Protein AF-A0A401Q2R4-F1 (afdb_monomer_lite)

Secondary structure (DSSP, 8-state):
--HHHHHHHHHHHTTS-SHHHHSPPGGG--HHHHHHHHHHHHHH-GGGHHHHHHHHHHHHHHTT-HHHHHHHHHHHHHHHHHH-GGGHHHHHHHHHHHHHHHHHHTT-HHHHHHHHHHHHHHHHH--

Foldseek 3Di:
DDPVLLVVLVVLLCPADACVNVDDDPPPDDLVVLLVVLVVCLVVPLPCNLVSLRVNLVSCVVVVNLVSSVVSLVVSLVSCCVPPVVCSLVPCSHSLSSQLVSCSSVVVNVRSVVSVVSNVVSVVVPD

Organism: Scyliorhinus torazame (NCBI:txid75743)

pLDDT: mean 91.01, std 9.14, range [58.41, 98.62]

Structure (mmCIF, N/CA/C/O backbone):
data_AF-A0A401Q2R4-F1
#
_entry.id   AF-A0A401Q2R4-F1
#
loop_
_atom_site.group_PDB
_atom_site.id
_atom_site.type_symbol
_atom_site.label_atom_id
_atom_site.label_alt_id
_atom_site.label_comp_id
_atom_site.label_asym_id
_atom_site.label_entity_id
_atom_site.label_seq_id
_atom_site.pdbx_PDB_ins_code
_atom_site.Cartn_x
_atom_site.Cartn_y
_atom_site.Cartn_z
_atom_site.occupancy
_atom_site.B_iso_or_equiv
_atom_site.auth_seq_id
_atom_site.auth_comp_id
_atom_site.auth_asym_id
_atom_site.auth_atom_id
_atom_site.pdbx_PDB_model_num
ATOM 1 N N . MET A 1 1 ? -6.638 7.742 19.961 1.00 62.22 1 MET A N 1
ATOM 2 C CA . MET A 1 1 ? -7.806 7.477 19.106 1.00 62.22 1 MET A CA 1
ATOM 3 C C . MET A 1 1 ? -8.643 6.390 19.750 1.00 62.22 1 MET A C 1
ATOM 5 O O . MET A 1 1 ? -8.050 5.515 20.375 1.00 62.22 1 MET A O 1
ATOM 9 N N . SER A 1 2 ? -9.969 6.498 19.689 1.00 81.44 2 SER A N 1
ATOM 10 C CA . SER A 1 2 ? -10.910 5.508 20.233 1.00 81.44 2 SER A CA 1
ATOM 11 C C . SER A 1 2 ? -11.077 4.311 19.287 1.00 81.44 2 SER A C 1
ATOM 13 O O . SER A 1 2 ? -10.755 4.399 18.101 1.00 81.44 2 SER A O 1
ATOM 15 N N . ASP A 1 3 ? -11.601 3.194 19.798 1.00 84.81 3 ASP A N 1
ATOM 16 C CA . ASP A 1 3 ? -11.927 2.021 18.971 1.00 84.81 3 ASP A CA 1
ATOM 17 C C . ASP A 1 3 ? -12.967 2.358 17.886 1.00 84.81 3 ASP A C 1
ATOM 19 O O . ASP A 1 3 ? -12.858 1.894 16.755 1.00 84.81 3 ASP A O 1
ATOM 23 N N . GLU A 1 4 ? -13.898 3.271 18.177 1.00 87.50 4 GLU A N 1
ATOM 24 C CA . GLU A 1 4 ? -14.880 3.772 17.206 1.00 87.50 4 GLU A CA 1
ATOM 25 C C . GLU A 1 4 ? -14.221 4.499 16.021 1.00 87.50 4 GLU A C 1
ATOM 27 O O . GLU A 1 4 ? -14.615 4.311 14.869 1.00 87.50 4 GLU A O 1
ATOM 32 N N . GLU A 1 5 ? -13.190 5.315 16.271 1.00 85.06 5 GLU A N 1
ATOM 33 C CA . GLU A 1 5 ? -12.448 6.000 15.204 1.00 85.06 5 GLU A CA 1
ATOM 34 C C . GLU A 1 5 ? -11.681 5.005 14.326 1.00 85.06 5 GLU A C 1
ATOM 36 O O . GLU A 1 5 ? -11.587 5.187 13.109 1.00 85.06 5 GLU A O 1
ATOM 41 N N . LYS A 1 6 ? -11.156 3.935 14.932 1.00 90.88 6 LYS A N 1
ATOM 42 C CA . LYS A 1 6 ? -10.471 2.855 14.218 1.00 90.88 6 LYS A CA 1
ATOM 43 C C . LYS A 1 6 ? -11.438 2.077 13.321 1.00 90.88 6 LYS A C 1
ATOM 45 O O . LYS A 1 6 ? -11.101 1.816 12.166 1.00 90.88 6 LYS A O 1
ATOM 50 N N . ASP A 1 7 ? -12.636 1.773 13.810 1.00 93.00 7 ASP A N 1
ATOM 51 C CA . ASP A 1 7 ? -13.670 1.081 13.037 1.00 93.00 7 ASP A CA 1
ATOM 52 C C . ASP A 1 7 ? -14.159 1.928 11.855 1.00 93.00 7 ASP A C 1
ATOM 54 O O . ASP A 1 7 ? -14.239 1.441 10.724 1.00 93.00 7 ASP A O 1
ATOM 58 N N . LEU A 1 8 ? -14.405 3.224 12.073 1.00 93.75 8 LEU A N 1
ATOM 59 C CA . LEU A 1 8 ? -14.768 4.152 10.998 1.00 93.75 8 LEU A CA 1
ATOM 60 C C . LEU A 1 8 ? -13.667 4.271 9.940 1.00 93.75 8 LEU A C 1
ATOM 62 O O . LEU A 1 8 ? -13.955 4.330 8.742 1.00 93.75 8 LEU A O 1
ATOM 66 N N . LEU A 1 9 ? -12.404 4.305 10.367 1.00 95.69 9 LEU A N 1
ATOM 67 C CA . LEU A 1 9 ? -11.267 4.341 9.456 1.00 95.69 9 LEU A CA 1
ATOM 68 C C . LEU A 1 9 ? -11.186 3.058 8.620 1.00 95.69 9 LEU A C 1
ATOM 70 O O . LEU A 1 9 ? -10.989 3.133 7.407 1.00 95.69 9 LEU A O 1
ATOM 74 N N . LYS A 1 10 ? -11.414 1.895 9.236 1.00 96.25 10 LYS A N 1
ATOM 75 C CA . LYS A 1 10 ? -11.439 0.603 8.544 1.00 96.25 10 LYS A CA 1
ATOM 76 C C . LYS A 1 10 ? -12.480 0.567 7.423 1.00 96.25 10 LYS A C 1
ATOM 78 O O . LYS A 1 10 ? -12.151 0.158 6.314 1.00 96.25 10 LYS A O 1
ATOM 83 N N . VAL A 1 11 ? -13.691 1.074 7.668 1.00 96.62 11 VAL A N 1
ATOM 84 C CA . VAL A 1 11 ? -14.751 1.148 6.642 1.00 96.62 11 VAL A CA 1
ATOM 85 C C . VAL A 1 11 ? -14.303 1.952 5.417 1.00 96.62 11 VAL A C 1
ATOM 87 O O . VAL A 1 11 ? -14.612 1.578 4.287 1.00 96.62 11 VAL A O 1
ATOM 90 N N . LYS A 1 12 ? -13.551 3.043 5.609 1.00 96.94 12 LYS A N 1
ATOM 91 C CA . LYS A 1 12 ? -12.995 3.824 4.489 1.00 96.94 12 LYS A CA 1
ATOM 92 C C . LYS A 1 12 ? -11.903 3.052 3.745 1.00 96.94 12 LYS A C 1
ATOM 94 O O . LYS A 1 12 ? -11.863 3.080 2.519 1.00 96.94 12 LYS A O 1
ATOM 99 N N . LEU A 1 13 ? -11.026 2.361 4.474 1.00 96.94 13 LEU A N 1
ATOM 100 C CA . LEU A 1 13 ? -9.931 1.570 3.902 1.00 96.94 13 LEU A CA 1
ATOM 101 C C . LEU A 1 13 ? -10.436 0.404 3.038 1.00 96.94 13 L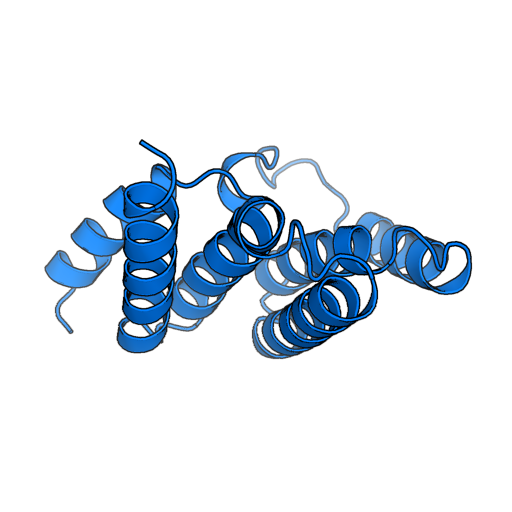EU A C 1
ATOM 103 O O . LEU A 1 13 ? -9.849 0.110 1.997 1.00 96.94 13 LEU A O 1
ATOM 107 N N . GLU A 1 14 ? -11.548 -0.222 3.428 1.00 96.00 14 GLU A N 1
ATOM 108 C CA . GLU A 1 14 ? -12.195 -1.311 2.681 1.00 96.00 14 GLU A CA 1
ATOM 109 C C . GLU A 1 14 ? -12.756 -0.868 1.315 1.00 96.00 14 GLU A C 1
ATOM 111 O O . GLU A 1 14 ? -12.960 -1.703 0.438 1.00 96.00 14 GLU A O 1
ATOM 116 N N . GLN A 1 15 ? -12.955 0.437 1.090 1.00 95.12 15 GLN A N 1
ATOM 117 C CA . GLN A 1 15 ? -13.425 0.980 -0.194 1.00 95.12 15 GLN A CA 1
ATOM 118 C C . GLN A 1 15 ? -12.294 1.213 -1.207 1.00 95.12 15 GLN A C 1
ATOM 120 O O . GLN A 1 15 ? -12.554 1.458 -2.388 1.00 95.12 15 GLN A O 1
ATOM 125 N N . LEU A 1 16 ? -11.036 1.165 -0.763 1.00 94.94 16 LEU A N 1
ATOM 126 C CA . LEU A 1 16 ? -9.886 1.449 -1.614 1.00 94.94 16 LEU A CA 1
ATOM 127 C C . LEU A 1 16 ? -9.669 0.354 -2.659 1.00 94.94 16 LEU A C 1
ATOM 129 O O . LEU A 1 16 ? -10.029 -0.802 -2.463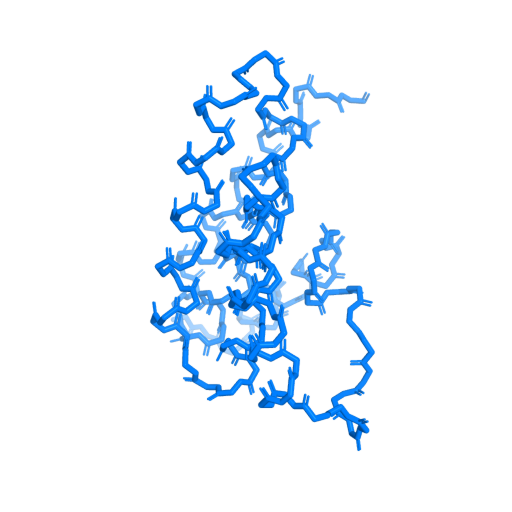 1.00 94.94 16 LEU A O 1
ATOM 133 N N . GLN A 1 17 ? -9.018 0.709 -3.763 1.00 92.31 17 GLN A N 1
ATOM 134 C CA . GLN A 1 17 ? -8.575 -0.234 -4.790 1.00 92.31 17 GLN A CA 1
ATOM 135 C C . GLN A 1 17 ? -7.062 -0.445 -4.649 1.00 92.31 17 GLN A C 1
ATOM 137 O O . GLN A 1 17 ? -6.268 0.333 -5.176 1.00 92.31 17 GLN A O 1
ATOM 142 N N . CYS A 1 18 ? -6.666 -1.453 -3.865 1.00 94.69 18 CYS A N 1
ATOM 143 C CA . CYS A 1 18 ? -5.267 -1.762 -3.564 1.00 94.69 18 CYS A CA 1
ATOM 144 C C . CYS A 1 18 ? -5.092 -3.245 -3.189 1.00 94.69 18 CYS A C 1
ATOM 146 O O . CYS A 1 18 ? -6.058 -4.001 -3.120 1.00 94.69 18 CYS A O 1
ATOM 148 N N . HIS A 1 19 ? -3.865 -3.686 -2.912 1.00 94.00 19 HIS A N 1
ATOM 149 C CA . HIS A 1 19 ? -3.577 -5.112 -2.706 1.00 94.00 19 HIS A CA 1
ATOM 150 C C . HIS A 1 19 ? -4.304 -5.708 -1.491 1.00 94.00 19 HIS A C 1
ATOM 152 O O . HIS A 1 19 ? -4.679 -6.877 -1.512 1.00 94.00 19 HIS A O 1
ATOM 158 N N . PHE A 1 20 ? -4.579 -4.890 -0.473 1.00 93.62 20 PHE A N 1
ATOM 159 C CA . PHE A 1 20 ? -5.317 -5.299 0.724 1.00 93.62 20 PHE A CA 1
ATOM 160 C C . PHE A 1 20 ? -6.808 -5.552 0.475 1.00 93.62 20 PHE A C 1
ATOM 162 O O . PHE A 1 20 ? -7.425 -6.301 1.225 1.00 93.62 20 PHE A O 1
ATOM 169 N N . THR A 1 21 ? -7.381 -4.964 -0.576 1.00 93.69 21 THR A N 1
ATOM 170 C CA . THR A 1 21 ? -8.789 -5.152 -0.963 1.00 93.69 21 THR A CA 1
ATOM 171 C C . THR A 1 21 ? -8.954 -6.051 -2.191 1.00 93.69 21 THR A C 1
ATOM 173 O O . THR A 1 21 ? -10.056 -6.515 -2.468 1.00 93.69 21 THR A O 1
ATOM 176 N N . TRP A 1 22 ? -7.865 -6.335 -2.913 1.00 88.94 22 TRP A N 1
ATOM 177 C CA . TRP A 1 22 ? -7.831 -7.262 -4.052 1.00 88.94 22 TRP A CA 1
ATOM 178 C C . TRP A 1 22 ? -7.375 -8.682 -3.688 1.00 88.94 22 TRP A C 1
ATO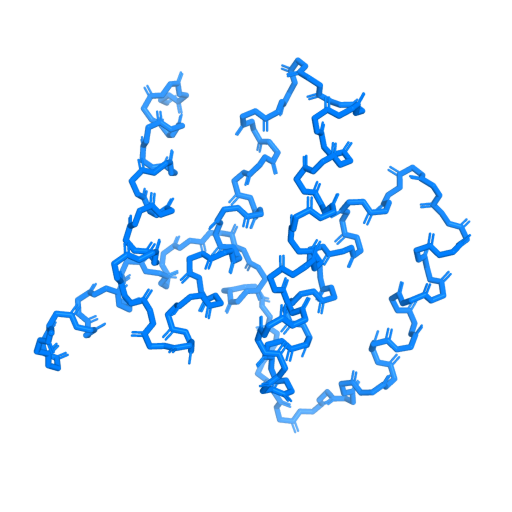M 180 O O . TRP A 1 22 ? -7.610 -9.614 -4.458 1.00 88.94 22 TRP A O 1
ATOM 190 N N . GLY A 1 23 ? -6.665 -8.846 -2.568 1.00 67.56 23 GLY A N 1
ATOM 191 C CA . GLY A 1 23 ? -5.984 -10.088 -2.210 1.00 67.56 23 GLY A CA 1
ATOM 192 C C . GLY A 1 23 ? -6.929 -11.257 -1.886 1.00 67.56 23 GLY A C 1
ATOM 193 O O . GLY A 1 23 ? -8.002 -11.040 -1.319 1.00 67.56 23 GLY A O 1
ATOM 194 N N . PRO A 1 24 ? -6.542 -12.513 -2.186 1.00 59.84 24 PRO A N 1
ATOM 195 C CA . PRO A 1 24 ? -7.297 -13.682 -1.740 1.00 59.84 24 PRO A CA 1
ATOM 196 C C . PRO A 1 24 ? -7.255 -13.818 -0.209 1.00 59.84 24 PRO A C 1
ATOM 198 O O . PRO A 1 24 ? -6.326 -13.339 0.443 1.00 59.84 24 PRO A O 1
ATOM 201 N N . GLN A 1 25 ? -8.240 -14.513 0.369 1.00 58.41 25 GLN A N 1
ATOM 202 C CA . GLN A 1 25 ? -8.218 -14.887 1.788 1.00 58.41 25 GLN A CA 1
ATOM 203 C C . GLN A 1 25 ? -6.915 -15.640 2.105 1.00 58.41 25 GLN A C 1
ATOM 205 O O . GLN A 1 25 ? -6.530 -16.554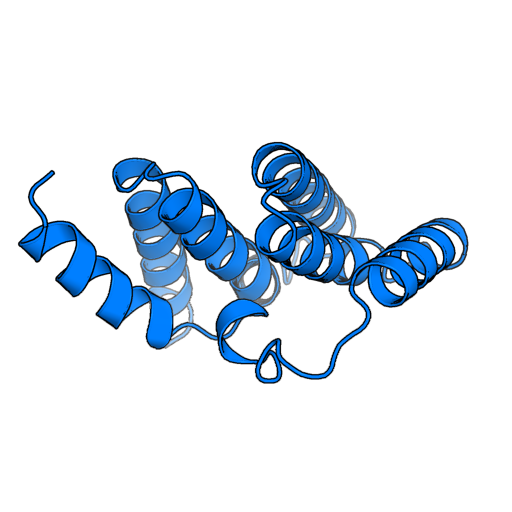 1.375 1.00 58.41 25 GLN A O 1
ATOM 210 N N . LYS A 1 26 ? -6.237 -15.218 3.182 1.00 61.31 26 LYS A N 1
ATOM 211 C CA . LYS A 1 26 ? -4.874 -15.626 3.581 1.00 61.31 26 LYS A CA 1
ATOM 212 C C . LYS A 1 26 ? -4.674 -17.140 3.724 1.00 61.31 26 LYS A C 1
ATOM 214 O O . LYS A 1 26 ? -3.541 -17.606 3.730 1.00 61.31 26 LYS A O 1
ATOM 219 N N . ASP A 1 27 ? -5.757 -17.898 3.823 1.00 63.72 27 ASP A N 1
ATOM 220 C CA . ASP A 1 27 ? -5.762 -19.249 4.377 1.00 63.72 27 ASP A CA 1
ATOM 221 C C . ASP A 1 27 ? -5.127 -20.324 3.472 1.00 63.72 27 ASP A C 1
ATOM 223 O O . ASP A 1 27 ? -4.976 -21.457 3.913 1.00 63.72 27 ASP A O 1
ATOM 227 N N . ASN A 1 28 ? -4.719 -19.997 2.236 1.00 68.38 28 ASN A N 1
ATOM 228 C CA . ASN A 1 28 ? -4.111 -20.955 1.293 1.00 68.38 28 ASN A CA 1
ATOM 229 C C . ASN A 1 28 ? -2.876 -20.424 0.539 1.00 68.38 28 ASN A C 1
ATOM 231 O O . ASN A 1 28 ? -2.515 -20.972 -0.504 1.00 68.38 28 ASN A O 1
ATOM 235 N N . ILE A 1 29 ? -2.247 -19.345 1.011 1.00 79.69 29 ILE A N 1
ATOM 236 C CA . ILE A 1 29 ? -1.120 -18.718 0.309 1.00 79.69 29 ILE A CA 1
ATOM 237 C C . ILE A 1 29 ? 0.185 -18.940 1.075 1.00 79.69 29 ILE A C 1
ATOM 239 O O . ILE A 1 29 ? 0.306 -18.531 2.227 1.00 79.69 29 ILE A O 1
ATOM 243 N N . ASP A 1 30 ? 1.180 -19.516 0.400 1.00 90.62 30 ASP A N 1
ATOM 244 C CA . ASP A 1 30 ? 2.566 -19.522 0.870 1.00 90.62 30 ASP A CA 1
ATOM 245 C C . ASP A 1 30 ? 3.176 -18.126 0.664 1.00 90.62 30 ASP A C 1
ATOM 247 O O . ASP A 1 30 ? 3.534 -17.727 -0.449 1.00 90.62 30 ASP A O 1
ATOM 251 N N . LEU A 1 31 ? 3.212 -17.344 1.745 1.00 91.12 31 LEU A N 1
ATOM 252 C CA . LEU A 1 31 ? 3.721 -15.974 1.720 1.00 91.12 31 LEU A CA 1
ATOM 253 C C . LEU A 1 31 ? 5.240 -15.922 1.509 1.00 91.12 31 LEU A C 1
ATOM 255 O O . LEU A 1 31 ? 5.713 -14.945 0.929 1.00 91.12 31 LEU A O 1
ATOM 259 N N . ASP A 1 32 ? 5.982 -16.955 1.914 1.00 93.62 32 ASP A N 1
ATOM 260 C CA . ASP A 1 32 ? 7.435 -17.012 1.741 1.00 93.62 32 ASP A CA 1
ATOM 261 C C . ASP A 1 32 ? 7.798 -17.296 0.276 1.00 93.62 32 ASP A C 1
ATOM 263 O O . ASP A 1 32 ? 8.617 -16.573 -0.297 1.00 93.62 32 ASP A O 1
ATOM 267 N N . ASP A 1 33 ? 7.125 -18.258 -0.375 1.00 93.81 33 ASP A N 1
ATOM 268 C CA . ASP A 1 33 ? 7.265 -18.487 -1.826 1.00 93.81 33 ASP A CA 1
ATOM 269 C C . ASP A 1 33 ? 6.909 -17.224 -2.618 1.00 93.81 33 ASP A C 1
ATOM 271 O O . ASP A 1 33 ? 7.648 -16.789 -3.506 1.00 93.81 33 ASP A O 1
ATOM 275 N N . MET A 1 34 ? 5.782 -16.591 -2.274 1.00 93.00 34 MET A N 1
ATOM 276 C CA . MET A 1 34 ? 5.361 -15.362 -2.939 1.00 93.00 34 MET A CA 1
ATOM 277 C C . MET A 1 34 ? 6.375 -14.234 -2.768 1.00 93.00 34 MET A C 1
ATOM 279 O O . MET A 1 34 ? 6.663 -13.534 -3.741 1.00 93.00 34 MET A O 1
ATOM 283 N N . LYS A 1 35 ? 6.915 -14.056 -1.560 1.00 94.94 35 LYS A N 1
ATOM 284 C CA . LYS A 1 35 ? 7.946 -13.058 -1.280 1.00 94.94 35 LYS A CA 1
ATOM 285 C C . LYS A 1 35 ? 9.194 -13.305 -2.121 1.00 94.94 35 LYS A C 1
ATOM 287 O O . LYS A 1 35 ? 9.609 -12.398 -2.840 1.00 94.94 35 LYS A O 1
ATOM 292 N N . GLN A 1 36 ? 9.722 -14.529 -2.115 1.00 96.19 36 GLN A N 1
ATOM 293 C CA . GLN A 1 36 ? 10.923 -14.876 -2.876 1.00 96.19 36 GLN A CA 1
ATOM 294 C C . GLN A 1 36 ? 10.740 -14.598 -4.373 1.00 96.19 36 GLN A C 1
ATOM 296 O O . GLN A 1 36 ? 11.578 -13.964 -5.011 1.00 96.19 36 GLN A O 1
ATOM 301 N N . ARG A 1 37 ? 9.597 -14.993 -4.941 1.00 95.12 37 ARG A N 1
ATOM 302 C CA . ARG A 1 37 ? 9.301 -14.763 -6.363 1.00 95.12 37 ARG A CA 1
ATOM 303 C C . ARG A 1 37 ? 9.178 -13.283 -6.717 1.00 95.12 37 ARG A C 1
ATOM 305 O O . ARG A 1 37 ? 9.500 -12.895 -7.843 1.00 95.12 37 ARG A O 1
ATOM 312 N N . LEU A 1 38 ? 8.684 -12.457 -5.795 1.00 95.38 38 LEU A N 1
ATOM 313 C CA . LEU A 1 38 ? 8.622 -11.006 -5.977 1.00 95.38 38 LEU A CA 1
ATOM 314 C C . LEU A 1 38 ? 10.018 -10.385 -5.943 1.00 95.38 38 LEU A C 1
ATOM 316 O O . LEU A 1 38 ? 10.322 -9.563 -6.805 1.00 95.38 38 LEU A O 1
ATOM 320 N N . GLU A 1 39 ? 10.871 -10.806 -5.012 1.00 95.69 39 GLU A N 1
ATOM 321 C CA . GLU A 1 39 ? 12.267 -10.363 -4.926 1.00 95.69 39 GLU A CA 1
ATOM 322 C C . GLU A 1 39 ? 13.050 -10.731 -6.199 1.00 95.69 39 GLU A C 1
ATOM 324 O O . GLU A 1 39 ? 13.695 -9.865 -6.797 1.00 95.69 39 GLU A O 1
ATOM 329 N N . ASP A 1 40 ? 12.895 -11.958 -6.702 1.00 95.75 40 ASP A N 1
ATOM 330 C CA . ASP A 1 40 ? 13.491 -12.395 -7.972 1.00 95.75 40 ASP A CA 1
ATOM 331 C C . ASP A 1 40 ? 12.965 -11.566 -9.163 1.00 95.75 40 ASP A C 1
ATOM 333 O O . ASP A 1 40 ? 13.714 -11.184 -10.070 1.00 95.75 40 ASP A O 1
ATOM 337 N N . SER A 1 41 ? 11.668 -11.237 -9.163 1.00 94.94 41 SER A N 1
ATOM 338 C CA . SER A 1 41 ? 11.044 -10.410 -10.208 1.00 94.94 41 SER A CA 1
ATOM 339 C C . SER A 1 41 ? 11.559 -8.968 -10.192 1.00 94.94 41 SER A C 1
ATOM 341 O O . SER A 1 41 ? 11.747 -8.372 -11.251 1.00 94.94 41 SER A O 1
ATOM 343 N N . ILE A 1 42 ? 11.830 -8.407 -9.010 1.00 94.31 42 ILE A N 1
ATOM 344 C CA . ILE A 1 42 ? 12.422 -7.070 -8.861 1.00 94.31 42 ILE A CA 1
ATOM 345 C C . ILE A 1 42 ? 13.834 -7.041 -9.448 1.00 94.31 42 ILE A C 1
ATOM 347 O O . ILE A 1 42 ? 14.180 -6.093 -10.154 1.00 94.31 42 ILE A O 1
ATOM 351 N N . GLN A 1 43 ? 14.632 -8.082 -9.200 1.00 91.81 43 GLN A N 1
ATOM 352 C CA . GLN A 1 43 ? 16.000 -8.176 -9.719 1.00 91.81 43 GLN A CA 1
ATOM 353 C C . GLN A 1 43 ? 16.047 -8.355 -11.241 1.00 91.81 43 GLN A C 1
ATOM 355 O O . GLN A 1 43 ? 16.987 -7.905 -11.890 1.00 91.81 43 GLN A O 1
ATOM 360 N N . THR A 1 44 ? 15.044 -9.018 -11.818 1.00 92.25 44 THR A N 1
ATOM 361 C CA . THR A 1 44 ? 15.052 -9.416 -13.235 1.00 92.25 44 THR A CA 1
ATOM 362 C C . THR A 1 44 ? 14.262 -8.482 -14.152 1.00 92.25 44 THR A C 1
ATOM 364 O O . THR A 1 44 ? 14.351 -8.619 -15.373 1.00 92.25 44 THR A O 1
ATOM 367 N N . ASN A 1 45 ? 13.479 -7.538 -13.613 1.00 86.81 45 ASN A N 1
ATOM 368 C CA . ASN A 1 45 ? 12.525 -6.764 -14.406 1.00 86.81 45 ASN A CA 1
ATOM 369 C C . ASN A 1 45 ? 12.444 -5.284 -14.010 1.00 86.81 45 ASN A C 1
ATOM 371 O O . ASN A 1 45 ? 11.485 -4.845 -13.371 1.00 86.81 45 ASN A O 1
ATOM 375 N N . GLU A 1 46 ? 13.418 -4.503 -14.483 1.00 81.00 46 GLU A N 1
ATOM 376 C CA . GLU A 1 46 ? 13.558 -3.059 -14.223 1.00 81.00 46 GLU A CA 1
ATOM 377 C C . GLU A 1 46 ? 12.278 -2.257 -14.517 1.00 81.00 46 GLU A C 1
ATOM 379 O O . GLU A 1 46 ? 11.875 -1.391 -13.744 1.00 81.00 46 GLU A O 1
ATOM 384 N N . LYS A 1 47 ? 11.563 -2.588 -15.600 1.00 81.25 47 LYS A N 1
ATOM 385 C CA . LYS A 1 47 ? 10.389 -1.821 -16.047 1.00 81.25 47 LYS A CA 1
ATOM 386 C C . LYS A 1 47 ? 9.204 -1.887 -15.079 1.00 81.25 47 LYS A C 1
ATOM 388 O O . LYS A 1 47 ? 8.403 -0.954 -15.025 1.00 81.25 47 LYS A O 1
ATOM 393 N N . TYR A 1 48 ? 9.033 -2.998 -14.365 1.00 83.12 48 TYR A N 1
ATOM 394 C CA . TYR A 1 48 ? 7.859 -3.224 -13.514 1.00 83.12 48 TYR A CA 1
ATOM 395 C C . TYR A 1 48 ? 8.191 -3.261 -12.021 1.00 83.12 48 TYR A C 1
ATOM 397 O O . TYR A 1 48 ? 7.312 -3.594 -11.225 1.00 83.12 48 TYR A O 1
ATOM 405 N N . GLN A 1 49 ? 9.405 -2.860 -11.627 1.00 90.12 49 GLN A N 1
ATOM 406 C CA . GLN A 1 49 ? 9.856 -2.887 -10.232 1.00 90.12 49 GLN A CA 1
ATOM 407 C C . GLN A 1 49 ? 8.867 -2.219 -9.274 1.00 90.12 49 GLN A C 1
ATOM 409 O O . GLN A 1 49 ? 8.488 -2.825 -8.277 1.00 90.12 49 GLN A O 1
ATOM 414 N N . GLY A 1 50 ? 8.342 -1.033 -9.605 1.00 91.38 50 GLY A N 1
ATOM 415 C CA . GLY A 1 50 ? 7.382 -0.337 -8.738 1.00 91.38 50 GLY A CA 1
ATOM 416 C C . GLY A 1 50 ? 6.084 -1.121 -8.471 1.00 91.38 50 GLY A C 1
ATOM 417 O O . GLY A 1 50 ? 5.474 -0.976 -7.411 1.00 91.38 50 GLY A O 1
ATOM 418 N N . ARG A 1 51 ? 5.662 -1.999 -9.393 1.00 91.88 51 ARG A N 1
ATOM 419 C CA . ARG A 1 51 ? 4.512 -2.897 -9.170 1.00 91.88 51 ARG A CA 1
ATOM 420 C C . ARG A 1 51 ? 4.873 -4.025 -8.212 1.00 91.88 51 ARG A C 1
ATOM 422 O O . ARG A 1 51 ? 4.099 -4.312 -7.303 1.00 91.88 51 ARG A O 1
ATOM 429 N N . PHE A 1 52 ? 6.044 -4.630 -8.393 1.00 95.25 52 PHE A N 1
ATOM 430 C CA . PHE A 1 52 ? 6.506 -5.706 -7.522 1.00 95.25 52 PHE A CA 1
ATOM 431 C C . PHE A 1 52 ? 6.776 -5.212 -6.102 1.00 95.25 52 PHE A C 1
ATOM 433 O O . PHE A 1 52 ? 6.351 -5.871 -5.162 1.00 95.25 52 PHE A O 1
ATOM 440 N N . TYR A 1 53 ? 7.349 -4.019 -5.931 1.00 97.31 53 TYR A N 1
ATOM 441 C CA . TYR A 1 53 ? 7.509 -3.395 -4.617 1.00 97.31 53 TYR A CA 1
ATOM 442 C C . TYR A 1 53 ? 6.169 -3.133 -3.915 1.00 97.31 53 TYR A C 1
ATOM 444 O O . TYR A 1 53 ? 6.024 -3.410 -2.726 1.00 97.31 53 TYR A O 1
ATOM 452 N N . ASN A 1 54 ? 5.147 -2.683 -4.649 1.00 96.06 54 ASN A N 1
ATOM 453 C CA . ASN A 1 54 ? 3.797 -2.524 -4.102 1.00 96.06 54 ASN A CA 1
ATOM 454 C C . ASN A 1 54 ? 3.194 -3.843 -3.597 1.00 96.06 54 ASN A C 1
ATOM 456 O O . ASN A 1 54 ? 2.540 -3.870 -2.553 1.00 96.06 54 ASN A O 1
ATOM 460 N N . GLN A 1 55 ? 3.401 -4.932 -4.334 1.00 95.31 55 GLN A N 1
ATOM 461 C CA . GLN A 1 55 ? 2.919 -6.251 -3.940 1.00 95.31 55 GLN A CA 1
ATOM 462 C C . GLN A 1 55 ? 3.754 -6.843 -2.793 1.00 95.31 55 GLN A C 1
ATOM 464 O O . GLN A 1 55 ? 3.202 -7.452 -1.879 1.00 95.31 55 GLN A O 1
ATOM 469 N N . LEU A 1 56 ? 5.069 -6.615 -2.798 1.00 96.38 56 LEU A N 1
ATOM 470 C CA . LEU A 1 56 ? 5.988 -7.043 -1.745 1.00 96.38 56 LEU A CA 1
ATOM 471 C C . LEU A 1 56 ? 5.672 -6.352 -0.414 1.00 96.38 56 LEU A C 1
ATOM 473 O O . LEU A 1 56 ? 5.706 -6.993 0.634 1.00 96.38 56 LEU A O 1
ATOM 477 N N . ALA A 1 57 ? 5.266 -5.080 -0.445 1.00 97.62 57 ALA A N 1
ATOM 478 C CA . ALA A 1 57 ? 4.779 -4.381 0.740 1.00 97.62 57 ALA A CA 1
ATOM 479 C C . ALA A 1 57 ? 3.545 -5.053 1.357 1.00 97.62 57 ALA A C 1
ATOM 481 O O . ALA A 1 57 ? 3.480 -5.240 2.572 1.00 97.62 57 ALA A O 1
ATOM 482 N N . PHE A 1 58 ? 2.581 -5.457 0.528 1.00 95.50 58 PHE A N 1
ATOM 483 C CA . PHE A 1 58 ? 1.415 -6.205 0.991 1.00 95.50 58 PHE A CA 1
ATOM 484 C C . PHE A 1 58 ? 1.826 -7.521 1.662 1.00 95.50 58 PHE A C 1
ATOM 486 O O . PHE A 1 58 ? 1.420 -7.767 2.796 1.00 95.50 58 PHE A O 1
ATOM 493 N N . VAL A 1 59 ? 2.683 -8.320 1.014 1.00 94.81 59 VAL A N 1
ATOM 494 C CA . VAL A 1 59 ? 3.172 -9.595 1.570 1.00 94.81 59 VAL A CA 1
ATOM 495 C C . VAL A 1 59 ? 3.895 -9.380 2.902 1.00 94.81 59 VAL A C 1
ATOM 497 O O . VAL A 1 59 ? 3.540 -10.019 3.889 1.00 94.81 59 VAL A O 1
ATOM 500 N N . ASN A 1 60 ? 4.827 -8.425 2.975 1.00 96.19 60 ASN A N 1
ATOM 501 C CA . ASN A 1 60 ? 5.544 -8.117 4.215 1.00 96.19 60 ASN A CA 1
ATOM 502 C C . ASN A 1 60 ? 4.592 -7.683 5.338 1.00 96.19 60 ASN A C 1
ATOM 504 O O . ASN A 1 60 ? 4.735 -8.140 6.467 1.00 96.19 60 ASN A O 1
ATOM 508 N N . CYS A 1 61 ? 3.580 -6.865 5.041 1.00 95.12 61 CYS A N 1
ATOM 509 C CA . CYS A 1 61 ? 2.571 -6.479 6.027 1.00 95.12 61 CYS A CA 1
ATOM 510 C C . CYS A 1 61 ? 1.742 -7.681 6.512 1.00 95.12 61 CYS A C 1
ATOM 512 O O . CYS A 1 61 ? 1.462 -7.792 7.706 1.00 95.12 61 CYS A O 1
ATOM 514 N N . LEU A 1 62 ? 1.393 -8.620 5.621 1.00 92.19 62 LEU A N 1
ATOM 515 C CA . LEU A 1 62 ? 0.703 -9.854 6.010 1.00 92.19 62 LEU A CA 1
ATOM 516 C C . LEU A 1 62 ? 1.549 -10.759 6.911 1.00 92.19 62 LEU A C 1
ATOM 518 O O . LEU A 1 62 ? 0.973 -11.464 7.736 1.00 92.19 62 LEU A O 1
ATOM 522 N N . GLN A 1 63 ? 2.872 -10.713 6.758 1.00 93.25 63 GLN A N 1
ATOM 523 C CA . GLN A 1 63 ? 3.859 -11.396 7.598 1.00 93.25 63 GLN A CA 1
ATOM 524 C C . GLN A 1 63 ? 4.260 -10.580 8.841 1.00 93.25 63 GLN A C 1
ATOM 526 O O . GLN A 1 63 ? 5.302 -10.842 9.431 1.00 93.25 63 GLN A O 1
ATOM 531 N N . GLU A 1 64 ? 3.475 -9.564 9.213 1.00 94.38 64 GLU A N 1
ATOM 532 C CA . GLU A 1 64 ? 3.717 -8.683 10.368 1.00 94.38 64 GLU A CA 1
ATOM 533 C C . GLU A 1 64 ? 4.985 -7.803 10.261 1.00 94.38 64 GLU A C 1
ATOM 535 O O . GLU A 1 64 ? 5.296 -7.033 11.167 1.00 94.38 64 GLU A O 1
ATOM 540 N N . ASN A 1 65 ? 5.653 -7.787 9.104 1.00 96.56 65 ASN A N 1
ATOM 541 C CA . ASN A 1 65 ? 6.835 -6.974 8.802 1.00 96.56 65 ASN A CA 1
ATOM 542 C C . ASN A 1 65 ? 6.447 -5.605 8.211 1.00 96.56 65 ASN A C 1
ATOM 544 O O . ASN A 1 65 ? 6.867 -5.226 7.115 1.00 96.56 65 ASN A O 1
ATOM 548 N N . CYS A 1 66 ? 5.606 -4.847 8.919 1.00 96.19 66 CYS A N 1
ATOM 549 C CA . CYS A 1 66 ? 5.048 -3.592 8.397 1.00 96.19 66 CYS A CA 1
ATOM 550 C C . CYS A 1 66 ? 6.100 -2.493 8.152 1.00 96.19 66 CYS A C 1
ATOM 552 O O . CYS A 1 66 ? 5.939 -1.691 7.236 1.00 96.19 66 CYS A O 1
ATOM 554 N N . GLU A 1 67 ? 7.192 -2.456 8.918 1.00 97.31 67 GLU A N 1
ATOM 555 C CA . GLU A 1 67 ? 8.281 -1.491 8.691 1.00 97.31 67 GLU A CA 1
ATOM 556 C C . GLU A 1 67 ? 8.960 -1.716 7.335 1.00 97.31 67 GLU A C 1
ATOM 558 O O . GLU A 1 67 ? 9.185 -0.770 6.577 1.00 97.31 67 GLU A O 1
ATOM 563 N N . GLU A 1 68 ? 9.208 -2.981 6.996 1.00 98.19 68 GLU A N 1
ATOM 564 C CA . GLU A 1 68 ? 9.737 -3.380 5.695 1.00 98.19 68 GLU A CA 1
ATOM 565 C C . GLU A 1 68 ? 8.722 -3.077 4.587 1.00 98.19 68 GLU A C 1
ATOM 567 O O . GLU A 1 68 ? 9.077 -2.592 3.512 1.00 98.19 68 GLU A O 1
ATOM 572 N N . ALA A 1 69 ? 7.426 -3.276 4.852 1.00 98.19 69 ALA A N 1
ATOM 573 C CA . ALA A 1 69 ? 6.375 -2.882 3.920 1.00 98.19 69 ALA A CA 1
ATOM 574 C C . ALA A 1 69 ? 6.420 -1.379 3.595 1.00 98.19 69 ALA A C 1
ATOM 576 O O . ALA A 1 69 ? 6.317 -1.007 2.428 1.00 98.19 69 ALA A O 1
ATOM 577 N N . VAL A 1 70 ? 6.652 -0.516 4.590 1.00 98.50 70 VAL A N 1
ATOM 578 C CA . VAL A 1 70 ? 6.819 0.931 4.375 1.00 98.50 70 VAL A CA 1
ATOM 579 C C . VAL A 1 70 ? 8.030 1.236 3.488 1.00 98.50 70 VAL A C 1
ATOM 581 O O . VAL A 1 70 ? 7.921 2.094 2.613 1.00 98.50 70 VAL A O 1
ATOM 584 N N . GLN A 1 71 ? 9.168 0.556 3.663 1.00 98.50 71 GLN A N 1
ATOM 585 C CA . GLN A 1 71 ? 10.336 0.775 2.792 1.00 98.50 71 GLN A CA 1
ATOM 586 C C . GLN A 1 71 ? 10.053 0.359 1.346 1.00 98.50 71 GLN A C 1
ATOM 588 O O . GLN A 1 71 ? 10.348 1.111 0.420 1.00 98.50 71 GLN A O 1
ATOM 593 N N . ASN A 1 72 ? 9.382 -0.776 1.153 1.00 98.44 72 ASN A N 1
ATOM 594 C CA . ASN A 1 72 ? 8.963 -1.218 -0.175 1.00 98.44 72 ASN A CA 1
ATOM 595 C C . ASN A 1 72 ? 8.029 -0.201 -0.853 1.00 98.44 72 ASN A C 1
ATOM 597 O O . ASN A 1 72 ? 8.182 0.084 -2.039 1.00 98.44 72 ASN A O 1
ATOM 601 N N . LEU A 1 73 ? 7.092 0.404 -0.115 1.00 98.38 73 LEU A N 1
ATOM 602 C CA . LEU A 1 73 ? 6.214 1.439 -0.673 1.00 98.38 73 LEU A CA 1
ATOM 603 C C . LEU A 1 73 ? 6.959 2.728 -1.036 1.00 98.38 73 LEU A C 1
ATOM 605 O O . LEU A 1 73 ? 6.605 3.358 -2.033 1.00 98.38 73 LEU A O 1
ATOM 609 N N . LYS A 1 74 ? 8.008 3.096 -0.291 1.00 98.12 74 LYS A N 1
ATOM 610 C CA . LYS A 1 74 ? 8.867 4.239 -0.643 1.00 98.12 74 LYS A CA 1
ATOM 611 C C . LYS A 1 74 ? 9.604 3.999 -1.951 1.00 98.12 74 LYS A C 1
ATOM 613 O O . LYS A 1 74 ? 9.624 4.889 -2.797 1.00 98.12 74 LYS A O 1
ATOM 618 N N . GLU A 1 75 ? 10.154 2.803 -2.147 1.00 97.19 75 GLU A N 1
ATOM 619 C CA . GLU A 1 75 ? 10.801 2.464 -3.417 1.00 97.19 75 GLU A CA 1
ATOM 620 C C . GLU A 1 75 ? 9.791 2.416 -4.568 1.00 97.19 75 GLU A C 1
ATOM 622 O O . GLU A 1 75 ? 10.057 2.945 -5.646 1.00 97.19 75 GLU A O 1
ATOM 627 N N . ALA A 1 76 ? 8.584 1.887 -4.338 1.00 95.94 76 ALA A N 1
ATOM 628 C CA . ALA A 1 76 ? 7.520 1.920 -5.337 1.00 95.94 76 ALA A CA 1
ATOM 629 C C . ALA A 1 76 ? 7.128 3.353 -5.747 1.00 95.94 76 ALA A C 1
ATOM 631 O O . ALA A 1 76 ? 6.959 3.626 -6.936 1.00 95.94 76 ALA A O 1
ATOM 632 N N . GLU A 1 77 ? 6.983 4.261 -4.778 1.00 95.69 77 GLU A N 1
ATOM 633 C CA . GLU A 1 77 ? 6.673 5.678 -5.006 1.00 95.69 77 GLU A CA 1
ATOM 634 C C . GLU A 1 77 ? 7.802 6.394 -5.757 1.00 95.69 77 GLU A C 1
ATOM 636 O O . GLU A 1 77 ? 7.535 7.095 -6.735 1.00 95.69 77 GLU A O 1
ATOM 641 N N . LYS A 1 78 ? 9.059 6.162 -5.364 1.00 94.62 78 LYS A N 1
ATOM 642 C CA . LYS A 1 78 ? 10.240 6.722 -6.031 1.00 94.62 78 LYS A CA 1
ATOM 643 C C . LYS A 1 78 ? 10.322 6.292 -7.496 1.00 94.62 78 LYS A C 1
ATOM 645 O O . LYS A 1 78 ? 10.394 7.143 -8.379 1.00 94.62 78 LYS A O 1
ATOM 650 N N . ILE A 1 79 ? 10.241 4.986 -7.761 1.00 92.44 79 ILE A N 1
ATOM 651 C CA . ILE A 1 79 ? 10.296 4.427 -9.121 1.00 92.44 79 ILE A CA 1
ATOM 652 C C . ILE A 1 79 ? 9.153 4.973 -9.979 1.00 92.44 79 ILE A C 1
ATOM 654 O O . ILE A 1 79 ? 9.325 5.211 -11.175 1.00 92.44 79 ILE A O 1
ATOM 658 N N . LEU A 1 80 ? 7.972 5.168 -9.387 1.00 89.56 80 LEU A N 1
ATOM 659 C CA . LEU A 1 80 ? 6.848 5.748 -10.106 1.00 89.56 80 LEU A CA 1
ATOM 660 C C . LEU A 1 80 ? 7.118 7.203 -10.512 1.00 89.56 80 LEU A C 1
ATOM 662 O O . LEU A 1 80 ? 6.821 7.565 -11.649 1.00 89.56 80 LEU A O 1
ATOM 666 N N . GLY A 1 81 ? 7.688 8.006 -9.610 1.00 87.75 81 GLY A N 1
ATOM 667 C CA . GLY A 1 81 ? 8.069 9.391 -9.889 1.00 87.75 81 GLY A CA 1
ATOM 668 C C . GLY A 1 81 ? 9.122 9.503 -10.991 1.00 87.75 81 GLY A C 1
ATOM 669 O O . GLY A 1 81 ? 8.993 10.345 -11.871 1.00 87.75 81 GLY A O 1
ATOM 670 N N . GLU A 1 82 ? 10.116 8.614 -10.992 1.00 88.00 82 GLU A N 1
ATOM 671 C CA . GLU A 1 82 ? 11.192 8.607 -11.992 1.00 88.00 82 GLU A CA 1
ATOM 672 C C . GLU A 1 82 ? 10.715 8.155 -13.386 1.00 88.00 82 GLU A C 1
ATOM 674 O O . GLU A 1 82 ? 11.170 8.687 -14.397 1.00 88.00 82 GLU A O 1
ATOM 679 N N . ASN A 1 83 ? 9.791 7.188 -13.463 1.00 81.44 83 ASN A N 1
ATOM 680 C CA . ASN A 1 83 ? 9.414 6.548 -14.732 1.00 81.44 83 ASN A CA 1
ATOM 681 C C . ASN A 1 83 ? 8.107 7.059 -15.356 1.00 81.44 83 ASN A C 1
ATOM 683 O O . ASN A 1 83 ? 7.847 6.796 -16.534 1.00 81.44 83 ASN A O 1
ATOM 687 N N . HIS A 1 84 ? 7.239 7.707 -14.575 1.00 76.62 84 HIS A N 1
ATOM 688 C CA . HIS A 1 84 ? 5.863 8.005 -14.976 1.00 76.62 84 HIS A CA 1
ATOM 689 C C . HIS A 1 84 ? 5.357 9.348 -14.433 1.00 76.62 84 HIS A C 1
ATOM 691 O O . HIS A 1 84 ? 4.205 9.425 -14.013 1.00 76.62 84 HIS A O 1
ATOM 697 N N . GLU A 1 85 ? 6.181 10.397 -14.459 1.00 79.56 85 GLU A N 1
ATOM 698 C CA . GLU A 1 85 ? 5.827 11.732 -13.943 1.00 79.56 85 GLU A CA 1
ATOM 699 C C . GLU A 1 85 ? 4.471 12.239 -14.483 1.00 79.56 85 GLU A C 1
ATOM 701 O O . GLU A 1 85 ? 3.588 12.591 -13.703 1.00 79.56 85 GLU A O 1
ATOM 706 N N . ASP A 1 86 ? 4.237 12.133 -15.797 1.00 77.69 86 ASP A N 1
ATOM 707 C CA . ASP A 1 86 ? 2.998 12.593 -16.454 1.00 77.69 86 ASP A CA 1
ATOM 708 C C . ASP A 1 86 ? 1.729 11.806 -16.059 1.00 77.69 86 ASP A C 1
ATOM 710 O O . ASP A 1 86 ? 0.604 12.273 -16.249 1.00 77.69 86 ASP A O 1
ATOM 714 N N . GLU A 1 87 ? 1.879 10.587 -15.530 1.00 78.62 87 GLU A N 1
ATOM 715 C CA . GLU A 1 87 ? 0.769 9.717 -15.111 1.00 78.62 87 GLU A CA 1
ATOM 716 C C . GLU A 1 87 ? 0.823 9.379 -13.616 1.00 78.62 87 GLU A C 1
ATOM 718 O O . GLU A 1 87 ? 0.125 8.461 -13.161 1.00 78.62 87 GLU A O 1
ATOM 723 N N . PHE A 1 88 ? 1.646 10.105 -12.855 1.00 82.69 88 PHE A N 1
ATOM 724 C CA . PHE A 1 88 ? 1.951 9.800 -11.464 1.00 82.69 88 PHE A CA 1
ATOM 725 C C . PHE A 1 88 ? 0.674 9.719 -10.631 1.00 82.69 88 PHE A C 1
ATOM 727 O O . PHE A 1 88 ? 0.409 8.682 -10.024 1.00 82.69 88 PHE A O 1
ATOM 734 N N . ASP A 1 89 ? -0.179 10.743 -10.703 1.00 81.62 89 ASP A N 1
ATOM 735 C CA . ASP A 1 89 ? -1.407 10.815 -9.906 1.00 81.62 89 ASP A CA 1
ATOM 736 C C . ASP A 1 89 ? -2.369 9.653 -10.183 1.00 81.62 89 ASP A C 1
ATOM 738 O O . ASP A 1 89 ? -3.018 9.150 -9.270 1.00 81.62 89 ASP A O 1
ATOM 742 N N . LYS A 1 90 ? -2.427 9.149 -11.422 1.00 81.12 90 LYS A N 1
ATOM 743 C CA . LYS A 1 90 ? -3.280 7.997 -11.766 1.00 81.12 90 LYS A CA 1
ATOM 744 C C . LYS A 1 90 ? -2.715 6.680 -11.244 1.00 81.12 90 LYS A C 1
ATOM 746 O O . LYS A 1 90 ? -3.464 5.745 -10.969 1.00 81.12 90 LYS A O 1
ATOM 751 N N . ARG A 1 91 ? -1.391 6.578 -11.143 1.00 85.00 91 ARG A N 1
ATOM 752 C CA . ARG A 1 91 ? -0.684 5.337 -10.804 1.00 85.00 91 ARG A CA 1
ATOM 753 C C . ARG A 1 91 ? -0.368 5.225 -9.313 1.00 85.00 91 ARG A C 1
ATOM 755 O O . ARG A 1 91 ? -0.315 4.109 -8.799 1.00 85.00 91 ARG A O 1
ATOM 762 N N . ILE A 1 92 ? -0.218 6.351 -8.613 1.00 93.75 92 ILE A N 1
ATOM 763 C CA . ILE A 1 92 ? 0.138 6.400 -7.189 1.00 93.75 92 ILE A CA 1
ATOM 764 C C . ILE A 1 92 ? -1.016 5.956 -6.283 1.00 93.75 92 ILE A C 1
ATOM 766 O O . ILE A 1 92 ? -0.782 5.564 -5.143 1.00 93.75 92 ILE A O 1
ATOM 770 N N . ILE A 1 93 ? -2.251 5.939 -6.801 1.00 94.50 93 ILE A N 1
ATOM 771 C CA . ILE A 1 93 ? -3.468 5.527 -6.083 1.00 94.50 93 ILE A CA 1
ATOM 772 C C . ILE A 1 93 ? -3.281 4.171 -5.387 1.00 94.50 93 ILE A C 1
ATOM 774 O O . ILE A 1 93 ? -3.616 4.026 -4.211 1.00 94.50 93 ILE A O 1
ATOM 778 N N . ILE A 1 94 ? -2.690 3.193 -6.080 1.00 94.12 94 ILE A N 1
ATOM 779 C CA . ILE A 1 94 ? -2.459 1.852 -5.522 1.00 94.12 94 ILE A CA 1
ATOM 780 C C . ILE A 1 94 ? -1.453 1.922 -4.363 1.00 94.12 94 ILE A C 1
ATOM 782 O O . ILE A 1 94 ? -1.695 1.344 -3.303 1.00 94.12 94 ILE A O 1
ATOM 786 N N . THR A 1 95 ? -0.354 2.663 -4.538 1.00 97.19 95 THR A N 1
ATOM 787 C CA . THR A 1 95 ? 0.688 2.838 -3.516 1.00 97.19 95 THR A CA 1
ATOM 788 C C . THR A 1 95 ? 0.149 3.554 -2.280 1.00 97.19 95 THR A C 1
ATOM 790 O O . THR A 1 95 ? 0.394 3.119 -1.158 1.00 97.19 95 THR A O 1
ATOM 793 N N . TYR A 1 96 ? -0.637 4.618 -2.451 1.00 98.19 96 TYR A N 1
ATOM 794 C CA . TYR A 1 96 ? -1.242 5.347 -1.332 1.00 98.19 96 TYR A CA 1
ATOM 795 C C . TYR A 1 96 ? -2.311 4.530 -0.613 1.00 98.19 96 TYR A C 1
ATOM 797 O O . TYR A 1 96 ? -2.386 4.590 0.614 1.00 98.19 96 TYR A O 1
ATOM 805 N N . GLY A 1 97 ? -3.076 3.707 -1.334 1.00 97.75 97 GLY A N 1
ATOM 806 C CA . GLY A 1 97 ? -3.992 2.764 -0.698 1.00 97.75 97 GLY A CA 1
ATOM 807 C C . GLY A 1 97 ? -3.258 1.717 0.138 1.00 97.75 97 GLY A C 1
ATOM 808 O O . GLY A 1 97 ? -3.641 1.461 1.279 1.00 97.75 97 GLY A O 1
ATOM 809 N N . ASN A 1 98 ? -2.152 1.182 -0.384 1.00 98.00 98 ASN A N 1
ATOM 810 C CA . ASN A 1 98 ? -1.292 0.271 0.364 1.00 98.00 98 ASN A CA 1
ATOM 811 C C . ASN A 1 98 ? -0.692 0.942 1.614 1.00 98.00 98 ASN A C 1
ATOM 813 O O . ASN A 1 98 ? -0.728 0.342 2.685 1.00 98.00 98 ASN A O 1
ATOM 817 N N . TYR A 1 99 ? -0.193 2.181 1.520 1.00 98.62 99 TYR A N 1
ATOM 818 C CA . TYR A 1 99 ? 0.303 2.918 2.690 1.00 98.62 99 TYR A CA 1
ATOM 819 C C . TYR A 1 99 ? -0.771 3.065 3.764 1.00 98.62 99 TYR A C 1
ATOM 821 O O . TYR A 1 99 ? -0.502 2.799 4.934 1.00 98.62 99 TYR A O 1
ATOM 829 N N . ALA A 1 100 ? -1.986 3.462 3.375 1.00 98.31 100 ALA A N 1
ATOM 830 C CA . ALA A 1 100 ? -3.085 3.653 4.312 1.00 98.31 100 ALA A CA 1
ATOM 831 C C . ALA A 1 100 ? -3.377 2.366 5.108 1.00 98.31 100 ALA A C 1
ATOM 833 O O . ALA A 1 100 ? -3.514 2.409 6.332 1.00 98.31 100 ALA A O 1
ATOM 834 N N . TRP A 1 101 ? -3.381 1.213 4.433 1.00 98.00 101 TRP A N 1
ATOM 835 C CA . TRP A 1 101 ? -3.536 -0.095 5.071 1.00 98.00 101 TRP A CA 1
ATOM 836 C C . TRP A 1 101 ? -2.352 -0.494 5.958 1.00 98.00 101 TRP A C 1
ATOM 838 O O . TRP A 1 101 ? -2.567 -0.950 7.080 1.00 98.00 101 TRP A O 1
ATOM 848 N N . VAL A 1 102 ? -1.110 -0.305 5.502 1.00 98.19 102 VAL A N 1
ATOM 849 C CA . VAL A 1 102 ? 0.089 -0.640 6.293 1.00 98.19 102 VAL A CA 1
ATOM 850 C C . VAL A 1 102 ? 0.120 0.168 7.592 1.00 98.19 102 VAL A C 1
ATOM 852 O O . VAL A 1 102 ? 0.263 -0.408 8.669 1.00 98.19 102 VAL A O 1
ATOM 855 N N . TYR A 1 103 ? -0.105 1.481 7.523 1.00 98.44 103 TYR A N 1
ATOM 856 C CA . TYR A 1 103 ? -0.149 2.334 8.712 1.00 98.44 103 TYR A CA 1
ATOM 857 C C . TYR A 1 103 ? -1.304 1.979 9.651 1.00 98.44 103 TYR A C 1
ATOM 859 O O . TYR A 1 103 ? -1.138 1.984 10.872 1.00 98.44 103 TYR A O 1
ATOM 867 N N . TYR A 1 104 ? -2.455 1.585 9.103 1.00 97.25 104 TYR A N 1
ATOM 868 C CA . TYR A 1 104 ? -3.559 1.066 9.903 1.00 97.25 104 TYR A CA 1
ATOM 869 C C . TYR A 1 104 ? -3.168 -0.213 10.665 1.00 97.25 104 TYR A C 1
ATOM 871 O O . TYR A 1 104 ? -3.438 -0.316 11.864 1.00 97.25 104 TYR A O 1
ATOM 879 N N . HIS A 1 105 ? -2.478 -1.157 10.013 1.00 95.50 105 HIS A N 1
ATOM 880 C CA . HIS A 1 105 ? -1.969 -2.379 10.648 1.00 95.50 105 HIS A CA 1
ATOM 881 C C . HIS A 1 105 ? -0.906 -2.108 11.721 1.00 95.50 105 HIS A C 1
ATOM 883 O O . HIS A 1 105 ? -0.857 -2.825 12.717 1.00 95.50 105 HIS A O 1
ATOM 889 N N . MET A 1 106 ? -0.124 -1.036 11.576 1.00 95.75 106 MET A N 1
ATOM 890 C CA . MET A 1 106 ? 0.829 -0.564 12.590 1.00 95.75 106 MET A CA 1
ATOM 891 C C . MET A 1 106 ? 0.163 0.165 13.773 1.00 95.75 106 MET A C 1
ATOM 893 O O . MET A 1 106 ? 0.846 0.557 14.716 1.00 95.75 106 MET A O 1
ATOM 897 N N . GLY A 1 107 ? -1.154 0.405 13.731 1.00 94.88 107 GLY A N 1
ATOM 898 C CA . GLY A 1 107 ? -1.855 1.238 14.717 1.00 94.88 107 GLY A CA 1
ATOM 899 C C . GLY A 1 107 ? -1.571 2.741 14.582 1.00 94.88 107 GLY A C 1
ATOM 900 O O . GLY A 1 107 ? -1.983 3.528 15.433 1.00 94.88 107 GLY A O 1
ATOM 901 N N . GLN A 1 108 ? -0.907 3.152 13.502 1.00 96.81 108 GLN A N 1
ATOM 902 C CA . GLN A 1 108 ? -0.569 4.534 13.159 1.00 96.81 108 GLN A CA 1
ATOM 903 C C . GLN A 1 108 ? -1.721 5.170 12.371 1.00 96.81 108 GLN A C 1
ATOM 905 O O . GLN A 1 108 ? -1.674 5.393 11.161 1.00 96.81 108 GLN A O 1
ATOM 910 N N . LEU A 1 109 ? -2.834 5.381 13.070 1.00 96.06 109 LEU A N 1
ATOM 911 C CA . LEU A 1 109 ? -4.105 5.744 12.444 1.00 96.06 109 LEU A CA 1
ATOM 912 C C . LEU A 1 109 ? -4.109 7.177 11.869 1.00 96.06 109 LEU A C 1
ATOM 914 O O . LEU A 1 109 ? -4.799 7.434 10.882 1.00 96.06 109 LEU A O 1
ATOM 918 N N . THR A 1 110 ? -3.318 8.095 12.436 1.00 96.56 110 THR A N 1
ATOM 919 C CA . THR A 1 110 ? -3.132 9.456 11.899 1.00 96.56 110 THR A CA 1
ATOM 920 C C . THR A 1 110 ? -2.480 9.406 10.520 1.00 96.56 110 THR A C 1
ATOM 922 O O . THR A 1 110 ? -2.927 10.060 9.578 1.00 96.56 110 THR A O 1
ATOM 925 N N . GLU A 1 111 ? -1.440 8.591 10.380 1.00 98.06 111 GLU A N 1
ATOM 926 C CA . GLU A 1 111 ? -0.725 8.365 9.136 1.00 98.06 111 GLU A CA 1
ATOM 927 C C . GLU A 1 111 ? -1.649 7.702 8.116 1.00 98.06 111 GLU A C 1
ATOM 929 O O . GLU A 1 111 ? -1.755 8.192 6.991 1.00 98.06 111 GLU A O 1
ATOM 934 N N . ALA A 1 112 ? -2.399 6.673 8.516 1.00 97.94 112 ALA A N 1
ATOM 935 C CA . ALA A 1 112 ? -3.385 6.028 7.653 1.00 97.94 112 ALA A CA 1
ATOM 936 C C . ALA A 1 112 ? -4.427 7.024 7.106 1.00 97.94 112 ALA A C 1
ATOM 938 O O . ALA A 1 112 ? -4.668 7.064 5.897 1.00 97.94 112 ALA A O 1
ATOM 939 N N . GLN A 1 113 ? -4.988 7.885 7.964 1.00 97.56 113 GLN A N 1
ATOM 940 C CA . GLN A 1 113 ? -5.922 8.934 7.540 1.00 97.56 113 GLN A CA 1
ATOM 941 C C . GLN A 1 113 ? -5.249 9.950 6.604 1.00 97.56 113 GLN A C 1
ATOM 943 O O . GLN A 1 113 ? -5.852 10.350 5.612 1.00 97.56 113 GLN A O 1
ATOM 948 N N . SER A 1 114 ? -3.981 10.305 6.834 1.00 98.19 114 SER A N 1
ATOM 949 C CA . SER A 1 114 ? -3.263 11.231 5.948 1.00 98.19 114 SER A CA 1
ATOM 950 C C . SER A 1 114 ? -3.132 10.709 4.507 1.00 98.19 114 SER A C 1
ATOM 952 O O . SER A 1 114 ? -3.192 11.494 3.560 1.00 98.19 114 SER A O 1
ATOM 954 N N . TYR A 1 115 ? -3.001 9.390 4.311 1.00 98.31 115 TYR A N 1
ATOM 955 C CA . TYR A 1 115 ? -2.977 8.790 2.972 1.00 98.31 115 TYR A CA 1
ATOM 956 C C . TYR A 1 115 ? -4.366 8.725 2.334 1.00 98.31 115 TYR A C 1
ATOM 958 O O . TYR A 1 115 ? -4.477 8.934 1.125 1.00 98.31 115 TYR A O 1
ATOM 966 N N . LEU A 1 116 ? -5.429 8.530 3.121 1.00 97.44 116 LEU A N 1
ATOM 967 C CA . LEU A 1 116 ? -6.800 8.699 2.628 1.00 97.44 116 LEU A CA 1
ATOM 968 C C . LEU A 1 116 ? -7.049 10.132 2.145 1.00 97.44 116 LEU A C 1
ATOM 970 O O . LEU A 1 116 ? -7.613 10.321 1.070 1.00 97.44 116 LEU A O 1
ATOM 974 N N . ASP A 1 117 ? -6.566 11.136 2.879 1.00 97.06 117 ASP A N 1
ATOM 975 C CA . ASP A 1 117 ? -6.711 12.541 2.488 1.00 97.06 117 ASP A CA 1
ATOM 976 C C . ASP A 1 117 ? -5.960 12.846 1.180 1.00 97.06 117 ASP A C 1
ATOM 978 O O . ASP A 1 117 ? -6.440 13.616 0.343 1.00 97.06 117 ASP A O 1
ATOM 982 N N . LYS A 1 118 ? -4.783 12.234 0.967 1.00 96.44 118 LYS A N 1
ATOM 983 C CA . LYS A 1 118 ? -4.053 12.321 -0.312 1.00 96.44 118 LYS A CA 1
ATOM 984 C C . LYS A 1 118 ? -4.860 11.703 -1.456 1.00 96.44 118 LYS A C 1
ATOM 986 O O . LYS A 1 118 ? -4.983 12.326 -2.509 1.00 96.44 118 LYS A O 1
ATOM 991 N N . LEU A 1 119 ? -5.434 10.518 -1.247 1.00 95.38 119 LEU A N 1
ATOM 992 C CA . LEU A 1 119 ? -6.275 9.843 -2.240 1.00 95.38 119 LEU A CA 1
ATOM 993 C C . LEU A 1 119 ? -7.518 10.662 -2.590 1.00 95.38 119 LEU A C 1
ATOM 995 O O . LEU A 1 119 ? -7.841 10.815 -3.764 1.00 95.38 119 LEU A O 1
ATOM 999 N N . GLU A 1 120 ? -8.179 11.253 -1.596 1.00 94.38 120 GLU A N 1
ATOM 1000 C CA . GLU A 1 120 ? -9.346 12.106 -1.822 1.00 94.38 120 GLU A CA 1
ATOM 1001 C C . GLU A 1 120 ? -8.999 13.322 -2.697 1.00 94.38 120 GLU A C 1
ATOM 1003 O O . GLU A 1 120 ? -9.771 13.696 -3.584 1.00 94.38 120 GLU A O 1
ATOM 1008 N N . ARG A 1 121 ? -7.822 13.929 -2.490 1.00 93.44 121 ARG A N 1
ATOM 1009 C CA . ARG A 1 121 ? -7.338 15.037 -3.331 1.00 93.44 121 ARG A CA 1
ATOM 1010 C C . ARG A 1 121 ? -7.125 14.600 -4.777 1.00 93.44 121 ARG A C 1
ATOM 101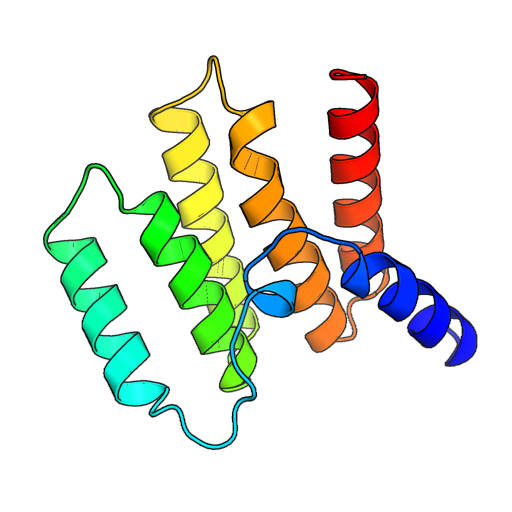2 O O . ARG A 1 121 ? -7.537 15.339 -5.665 1.00 93.44 121 ARG A O 1
ATOM 1019 N N . ILE A 1 122 ? -6.539 13.424 -5.006 1.00 91.69 122 ILE A N 1
ATOM 1020 C CA . ILE A 1 122 ? -6.346 12.867 -6.354 1.00 91.69 122 ILE A CA 1
ATOM 1021 C C . ILE A 1 122 ? -7.701 12.608 -7.019 1.00 91.69 122 ILE A C 1
ATOM 1023 O O . ILE A 1 122 ? -7.938 13.081 -8.125 1.00 91.69 122 ILE A O 1
ATOM 1027 N N . CYS A 1 123 ? -8.634 11.935 -6.338 1.00 88.19 123 CYS A N 1
ATOM 1028 C CA . CYS A 1 123 ? -9.964 11.657 -6.892 1.00 88.19 123 CYS A CA 1
ATOM 1029 C C . CYS A 1 123 ? -10.710 12.942 -7.290 1.00 88.19 123 CYS A C 1
ATOM 1031 O O . CYS A 1 123 ? -11.382 12.974 -8.313 1.00 88.19 123 CYS A O 1
ATOM 1033 N N . LYS A 1 124 ? -10.554 14.034 -6.530 1.00 89.69 124 LYS A N 1
ATOM 1034 C CA . LYS A 1 124 ? -11.150 15.340 -6.873 1.00 89.69 124 LYS A CA 1
ATOM 1035 C C . LYS A 1 124 ? -10.540 15.996 -8.117 1.00 89.69 124 LYS A C 1
ATOM 1037 O O . LYS A 1 124 ? -11.186 16.861 -8.703 1.00 89.69 124 LYS A O 1
ATOM 1042 N N . GLN A 1 125 ? -9.322 15.624 -8.510 1.00 86.06 125 GLN A N 1
ATOM 1043 C CA . GLN A 1 125 ? -8.684 16.115 -9.737 1.00 86.06 125 GLN A CA 1
ATOM 1044 C C . GLN A 1 125 ? -9.170 15.366 -10.989 1.00 86.06 125 GLN A C 1
ATOM 1046 O O . GLN A 1 125 ? -9.087 15.911 -12.088 1.00 86.06 125 GLN A O 1
ATOM 1051 N N . PHE A 1 126 ? -9.712 14.154 -10.824 1.00 78.38 126 PHE A N 1
ATOM 1052 C CA . PHE A 1 126 ? -10.201 13.291 -11.905 1.00 78.38 126 PHE A CA 1
ATOM 1053 C C . PHE A 1 126 ? -11.651 12.836 -11.633 1.00 78.38 126 PHE A C 1
ATOM 1055 O O . PHE A 1 126 ? -11.851 11.688 -11.231 1.00 78.38 126 PHE A O 1
ATOM 1062 N N . PRO A 1 127 ? -12.644 13.733 -11.798 1.00 61.25 127 PRO A N 1
ATOM 1063 C CA . PRO A 1 127 ? -14.055 13.447 -11.524 1.00 61.25 127 PRO A CA 1
ATOM 1064 C C . PRO A 1 127 ? -14.696 12.447 -12.496 1.00 61.25 127 P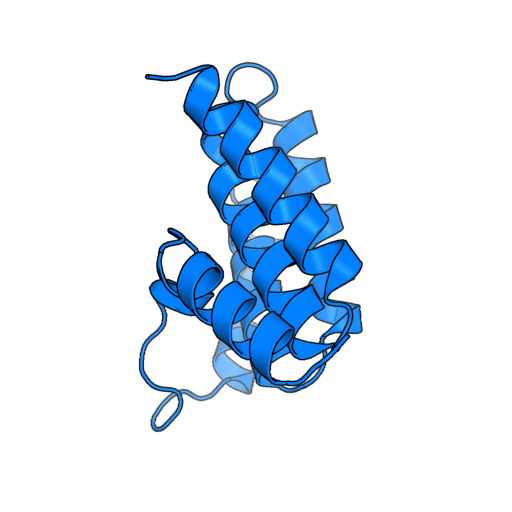RO A C 1
ATOM 1066 O O . PRO A 1 127 ? -14.260 12.374 -13.670 1.00 61.25 127 PRO A O 1
#

InterPro domains:
  IPR011990 Tetratricopeptide-like helical domain superfamily [G3DSA:1.25.40.10] (1-127)
  IPR011990 Tetratricopeptide-like helical domain superfamily [SSF48452] (46-122)

Sequence (127 aa):
MSDEEKDLLKVKLEQLQCHFTWGPQKDNIDLDDMKQRLEDSIQTNEKYQGRFYNQLAFVNCLQENCEEAVQNLKEAEKILGENHEDEFDKRIIITYGNYAWVYYHMGQLTEAQSYLDKLERICKQFP

Radius of gyration: 14.57 Å; chains: 1; bounding box: 31×37×37 Å